Protein AF-A0A917CAW0-F1 (afdb_monomer)

pLDDT: mean 95.6, std 3.85, range [70.38, 98.62]

Structure (mmCIF, N/CA/C/O backbone):
data_AF-A0A917CAW0-F1
#
_entry.id   AF-A0A917CAW0-F1
#
loop_
_atom_site.group_PDB
_atom_site.id
_atom_site.type_symbol
_atom_site.label_atom_id
_atom_site.label_alt_id
_atom_site.label_comp_id
_atom_site.label_asym_id
_atom_site.label_entity_id
_atom_site.label_seq_id
_atom_site.pdbx_PDB_ins_code
_atom_site.Cartn_x
_atom_site.Cartn_y
_atom_site.Cartn_z
_atom_site.occupancy
_atom_site.B_iso_or_equiv
_atom_site.auth_seq_id
_atom_site.auth_comp_id
_atom_site.auth_asym_id
_atom_site.auth_atom_id
_atom_site.pdbx_PDB_model_num
ATOM 1 N N . MET A 1 1 ? -6.835 -5.734 -5.293 1.00 93.69 1 MET A N 1
ATOM 2 C CA . MET A 1 1 ? -5.584 -4.977 -5.048 1.00 93.69 1 MET A CA 1
ATOM 3 C C . MET A 1 1 ? -4.273 -5.795 -5.022 1.00 93.69 1 MET A C 1
ATOM 5 O O . MET A 1 1 ? -3.405 -5.529 -5.844 1.00 93.69 1 MET A O 1
ATOM 9 N N . LYS A 1 2 ? -4.067 -6.784 -4.131 1.00 95.75 2 LYS A N 1
ATOM 10 C CA . LYS A 1 2 ? -2.742 -7.433 -3.933 1.00 95.75 2 LYS A CA 1
ATOM 11 C C . LYS A 1 2 ? -2.074 -8.010 -5.189 1.00 95.75 2 LYS A C 1
ATOM 13 O O . LYS A 1 2 ? -0.898 -7.759 -5.421 1.00 95.75 2 LYS A O 1
ATOM 18 N N . ALA A 1 3 ? -2.818 -8.738 -6.022 1.00 95.75 3 ALA A N 1
ATOM 19 C CA . ALA A 1 3 ? -2.284 -9.284 -7.275 1.00 95.75 3 ALA A CA 1
ATOM 20 C C . ALA A 1 3 ? -1.833 -8.188 -8.260 1.00 95.75 3 ALA A C 1
ATOM 22 O O . ALA A 1 3 ? -0.848 -8.368 -8.966 1.00 95.75 3 ALA A O 1
ATOM 23 N N . HIS A 1 4 ? -2.527 -7.044 -8.278 1.00 95.62 4 HIS A N 1
ATOM 24 C CA . HIS A 1 4 ? -2.150 -5.892 -9.097 1.00 95.62 4 HIS A CA 1
ATOM 25 C C . HIS A 1 4 ? -0.816 -5.296 -8.622 1.00 95.62 4 HIS A C 1
ATOM 27 O O . HIS A 1 4 ? 0.073 -5.082 -9.436 1.00 95.62 4 HIS A O 1
ATOM 33 N N . ILE A 1 5 ? -0.638 -5.125 -7.308 1.00 96.56 5 ILE A N 1
ATOM 34 C CA . ILE A 1 5 ? 0.624 -4.636 -6.726 1.00 96.56 5 ILE A CA 1
ATOM 35 C C . ILE A 1 5 ? 1.766 -5.634 -6.954 1.00 96.56 5 ILE A C 1
ATOM 37 O O . ILE A 1 5 ? 2.866 -5.233 -7.319 1.00 96.56 5 ILE A O 1
ATOM 41 N N . ALA A 1 6 ? 1.507 -6.936 -6.809 1.00 96.38 6 ALA A N 1
ATOM 42 C CA . ALA A 1 6 ? 2.500 -7.963 -7.111 1.00 96.38 6 ALA A CA 1
ATOM 43 C C . ALA A 1 6 ? 2.958 -7.903 -8.580 1.00 96.38 6 ALA A C 1
ATOM 45 O O . ALA A 1 6 ? 4.144 -8.056 -8.846 1.00 96.38 6 ALA A O 1
ATOM 46 N N . GLN A 1 7 ? 2.050 -7.626 -9.523 1.00 95.75 7 GLN A N 1
ATOM 47 C CA . GLN A 1 7 ? 2.425 -7.433 -10.925 1.00 95.75 7 GLN A CA 1
ATOM 48 C C . GLN A 1 7 ? 3.330 -6.207 -11.110 1.00 95.75 7 GLN A C 1
ATOM 50 O O . GLN A 1 7 ? 4.361 -6.336 -11.759 1.00 95.75 7 GLN A O 1
ATOM 55 N N . ILE A 1 8 ? 3.003 -5.066 -10.488 1.00 94.50 8 ILE A N 1
ATOM 56 C CA . ILE A 1 8 ? 3.842 -3.850 -10.534 1.00 94.50 8 ILE A CA 1
ATOM 57 C C . ILE A 1 8 ? 5.260 -4.151 -10.028 1.00 94.50 8 ILE A C 1
ATOM 59 O O . ILE A 1 8 ? 6.243 -3.801 -10.673 1.00 94.50 8 ILE A O 1
ATOM 63 N N . ILE A 1 9 ? 5.371 -4.856 -8.899 1.00 95.12 9 ILE A N 1
ATOM 64 C CA . ILE A 1 9 ? 6.660 -5.272 -8.330 1.00 95.12 9 ILE A CA 1
ATOM 65 C C . ILE A 1 9 ? 7.452 -6.139 -9.321 1.00 95.12 9 ILE A C 1
ATOM 67 O O . ILE A 1 9 ? 8.649 -5.927 -9.501 1.00 95.12 9 ILE A O 1
ATOM 71 N N . MET A 1 10 ? 6.792 -7.109 -9.959 1.00 94.69 10 MET A N 1
ATOM 72 C CA . MET A 1 10 ? 7.422 -8.037 -10.904 1.00 94.69 10 MET A CA 1
ATOM 73 C C . MET A 1 10 ? 7.808 -7.388 -12.238 1.00 94.69 10 MET A C 1
ATOM 75 O O . MET A 1 10 ? 8.675 -7.917 -12.932 1.00 94.69 10 MET A O 1
ATOM 79 N N . ASP A 1 11 ? 7.1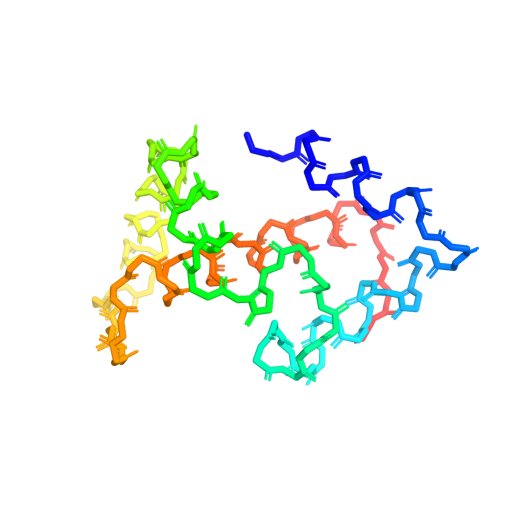86 -6.264 -12.594 1.00 94.44 11 ASP A N 1
ATOM 80 C CA . ASP A 1 11 ? 7.501 -5.500 -13.804 1.00 94.44 11 ASP A CA 1
ATOM 81 C C . ASP A 1 11 ? 8.763 -4.625 -13.640 1.00 94.44 11 ASP A C 1
ATOM 83 O O . ASP A 1 11 ? 9.271 -4.080 -14.623 1.00 94.44 11 ASP A O 1
ATOM 87 N N . HIS A 1 12 ? 9.309 -4.503 -12.423 1.00 91.94 12 HIS A N 1
ATOM 88 C CA . HIS A 1 12 ? 10.577 -3.820 -12.169 1.00 91.94 12 HIS A CA 1
ATOM 89 C C . HIS A 1 12 ? 11.793 -4.746 -12.301 1.00 91.94 12 HIS A C 1
ATOM 91 O O . HIS A 1 12 ? 11.776 -5.892 -11.864 1.00 91.94 12 HIS A O 1
ATOM 97 N N . ASP A 1 13 ? 12.896 -4.208 -12.841 1.00 89.38 13 ASP A N 1
ATOM 98 C CA . ASP A 1 13 ? 14.130 -4.961 -13.132 1.00 89.38 13 ASP A CA 1
ATOM 99 C C . ASP A 1 13 ? 14.721 -5.686 -11.910 1.00 89.38 13 ASP A C 1
ATOM 101 O O . ASP A 1 13 ? 15.313 -6.757 -12.048 1.00 89.38 13 ASP A O 1
ATOM 105 N N . VAL A 1 14 ? 14.595 -5.087 -10.719 1.00 93.94 14 VAL A N 1
ATOM 106 C CA . VAL A 1 14 ? 15.075 -5.651 -9.447 1.00 93.94 14 VAL A CA 1
ATOM 107 C C . VAL A 1 14 ? 13.973 -5.513 -8.386 1.00 93.94 14 VAL A C 1
ATOM 109 O O . VAL A 1 14 ? 13.963 -4.523 -7.640 1.00 93.94 14 VAL A O 1
ATOM 112 N N . PRO A 1 15 ? 13.030 -6.473 -8.319 1.00 94.38 15 PRO A N 1
ATOM 113 C CA . PRO A 1 15 ? 11.866 -6.415 -7.435 1.00 94.38 15 PRO A CA 1
ATOM 114 C C . PRO A 1 15 ? 12.214 -6.182 -5.961 1.00 94.38 15 PRO A C 1
ATOM 116 O O . PRO A 1 15 ? 11.570 -5.382 -5.288 1.00 94.38 15 PRO A O 1
ATOM 119 N N . GLU A 1 16 ? 13.278 -6.807 -5.459 1.00 94.12 16 GLU A N 1
ATOM 120 C CA . GLU A 1 16 ? 13.700 -6.701 -4.059 1.00 94.12 16 GLU A CA 1
ATOM 121 C C . GLU A 1 16 ? 14.176 -5.285 -3.717 1.00 94.12 16 GLU A C 1
ATOM 123 O O . GLU A 1 16 ? 13.869 -4.754 -2.651 1.00 94.12 16 GLU A O 1
ATOM 128 N N . THR A 1 17 ? 14.889 -4.635 -4.645 1.00 94.25 17 THR A N 1
ATOM 129 C CA . THR A 1 17 ? 15.328 -3.241 -4.468 1.00 94.25 17 THR A CA 1
ATOM 130 C C . THR A 1 17 ? 14.138 -2.289 -4.511 1.00 94.25 17 THR A C 1
ATOM 132 O O . THR A 1 17 ? 14.085 -1.334 -3.737 1.00 94.25 17 THR A O 1
ATOM 135 N N . TYR A 1 18 ? 13.164 -2.550 -5.384 1.00 95.44 18 TYR A N 1
ATOM 136 C CA . TYR A 1 18 ? 11.937 -1.762 -5.448 1.00 95.44 18 TYR A CA 1
ATOM 137 C C . TYR A 1 18 ? 11.131 -1.855 -4.145 1.00 95.44 18 TYR A C 1
ATOM 139 O O . TYR A 1 18 ? 10.793 -0.825 -3.560 1.00 95.44 18 TYR A O 1
ATOM 147 N N . ILE A 1 19 ? 10.916 -3.075 -3.641 1.00 96.31 19 ILE A N 1
ATOM 148 C CA . ILE A 1 19 ? 10.272 -3.325 -2.345 1.00 96.31 19 ILE A CA 1
ATOM 149 C C . ILE A 1 19 ? 11.029 -2.603 -1.223 1.00 96.31 19 ILE A C 1
ATOM 151 O O . ILE A 1 19 ? 10.420 -1.840 -0.475 1.00 96.31 19 ILE A O 1
ATOM 155 N N . SER A 1 20 ? 12.352 -2.784 -1.126 1.00 95.62 20 SER A N 1
ATOM 156 C CA . SER A 1 20 ? 13.165 -2.158 -0.074 1.00 95.62 20 SER A CA 1
ATOM 157 C C . SER A 1 20 ? 13.073 -0.628 -0.106 1.00 95.62 20 SER A C 1
ATOM 159 O O . SER A 1 20 ? 12.921 -0.004 0.945 1.00 95.62 20 SER A O 1
ATOM 161 N N . ASN A 1 21 ? 13.070 -0.008 -1.291 1.00 95.50 21 ASN A N 1
ATOM 162 C CA . ASN A 1 21 ? 12.899 1.440 -1.410 1.00 95.50 21 ASN A CA 1
ATOM 163 C C . ASN A 1 21 ? 11.525 1.906 -0.904 1.00 95.50 21 ASN A C 1
ATOM 165 O O . ASN A 1 21 ? 11.443 2.913 -0.201 1.00 95.50 21 ASN A O 1
ATOM 169 N N . ILE A 1 22 ? 10.450 1.177 -1.212 1.00 96.56 22 ILE A N 1
ATOM 170 C CA . ILE A 1 22 ? 9.112 1.514 -0.708 1.00 96.56 22 ILE A CA 1
ATOM 171 C C . ILE A 1 22 ? 9.058 1.375 0.815 1.00 96.56 22 ILE A C 1
ATOM 173 O O . ILE A 1 22 ? 8.567 2.279 1.483 1.00 96.56 22 ILE A O 1
ATOM 177 N N . LEU A 1 23 ? 9.595 0.294 1.383 1.00 95.81 23 LEU A N 1
ATOM 178 C CA . LEU A 1 23 ? 9.515 0.042 2.826 1.00 95.81 23 LEU A CA 1
ATOM 179 C C . LEU A 1 23 ? 10.405 0.981 3.654 1.00 95.81 23 LEU A C 1
ATOM 181 O O . LEU A 1 23 ? 10.070 1.290 4.796 1.00 95.81 23 LEU A O 1
ATOM 185 N N . ASN A 1 24 ? 11.498 1.489 3.076 1.00 95.62 24 ASN A N 1
ATOM 186 C CA . ASN A 1 24 ? 12.400 2.423 3.752 1.00 95.62 24 ASN A CA 1
ATOM 187 C C . ASN A 1 24 ? 12.035 3.903 3.546 1.00 95.62 24 ASN A C 1
ATOM 189 O O . ASN A 1 24 ? 12.325 4.729 4.415 1.00 95.62 24 ASN A O 1
ATOM 193 N N . TYR A 1 25 ? 11.421 4.263 2.413 1.00 95.56 25 TYR A N 1
ATOM 194 C CA . TYR A 1 25 ? 11.191 5.668 2.042 1.00 95.56 25 TYR A CA 1
ATOM 195 C C . TYR A 1 25 ? 9.721 6.036 1.798 1.00 95.56 25 TYR A C 1
ATOM 197 O O . TYR A 1 25 ? 9.399 7.226 1.746 1.00 95.56 25 TYR A O 1
ATOM 205 N N . GLY A 1 26 ? 8.835 5.049 1.660 1.00 94.94 26 GLY A N 1
ATOM 206 C CA . GLY A 1 26 ? 7.413 5.222 1.362 1.00 94.94 26 GLY A CA 1
ATOM 207 C C . GLY A 1 26 ? 7.130 5.711 -0.061 1.00 94.94 26 GLY A C 1
ATOM 208 O O . GLY A 1 26 ? 8.015 6.179 -0.784 1.00 94.94 26 GLY A O 1
ATOM 209 N N . CYS A 1 27 ? 5.862 5.674 -0.466 1.00 95.56 27 CYS A N 1
ATOM 210 C CA . CYS A 1 27 ? 5.376 6.205 -1.742 1.00 95.56 27 CYS A CA 1
ATOM 211 C C . CYS A 1 27 ? 5.634 7.713 -1.876 1.00 95.56 27 CYS A C 1
ATOM 213 O O . CYS A 1 27 ? 5.882 8.205 -2.976 1.00 95.56 27 CYS A O 1
ATOM 215 N N . VAL A 1 28 ? 5.668 8.438 -0.752 1.00 94.44 28 VAL A N 1
ATOM 216 C CA . VAL A 1 28 ? 5.963 9.882 -0.697 1.00 94.44 28 VAL A CA 1
ATOM 217 C C . VAL A 1 28 ? 7.316 10.254 -1.319 1.00 94.44 28 VAL A C 1
ATOM 219 O O . VAL A 1 28 ? 7.506 11.390 -1.750 1.00 94.44 28 VAL A O 1
ATOM 222 N N . SER A 1 29 ? 8.254 9.306 -1.395 1.00 93.69 29 SER A N 1
ATOM 223 C CA . SER A 1 29 ? 9.567 9.500 -2.020 1.00 93.69 29 SER A CA 1
ATOM 224 C C . SER A 1 29 ? 9.524 9.603 -3.551 1.00 93.69 29 SER A C 1
ATOM 226 O O . SER A 1 29 ? 10.5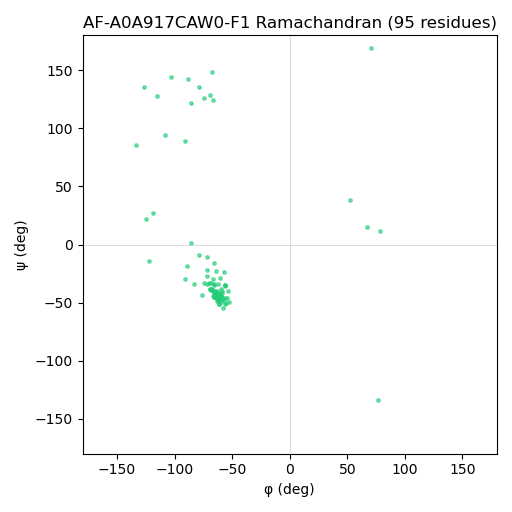33 9.952 -4.162 1.00 93.69 29 SER A O 1
ATOM 228 N N . GLY A 1 30 ? 8.382 9.300 -4.179 1.00 92.06 30 GLY A N 1
ATOM 229 C CA . GLY A 1 30 ? 8.261 9.194 -5.635 1.00 92.06 30 GLY A CA 1
ATOM 230 C C . GLY A 1 30 ? 8.799 7.875 -6.199 1.00 92.06 30 GLY A C 1
ATOM 231 O O . GLY A 1 30 ? 8.946 7.750 -7.410 1.00 92.06 30 GLY A O 1
ATOM 232 N N . THR A 1 31 ? 9.085 6.889 -5.338 1.00 91.19 31 THR A N 1
ATOM 233 C CA . THR A 1 31 ? 9.541 5.545 -5.745 1.00 91.19 31 THR A CA 1
ATOM 234 C C . THR A 1 31 ? 8.485 4.784 -6.550 1.00 91.19 31 THR A C 1
ATOM 236 O O . THR A 1 31 ? 8.852 3.897 -7.310 1.00 91.19 31 THR A O 1
ATOM 239 N N . VAL A 1 32 ? 7.200 5.136 -6.418 1.00 93.69 32 VAL A N 1
ATOM 240 C CA . VAL A 1 32 ? 6.074 4.510 -7.132 1.00 93.69 32 VAL A CA 1
ATOM 241 C C . VAL A 1 32 ? 5.535 5.487 -8.188 1.00 93.69 32 VAL A C 1
ATOM 243 O O . VAL A 1 32 ? 4.719 6.358 -7.852 1.00 93.69 32 VAL A O 1
ATOM 246 N N . PRO A 1 33 ? 5.986 5.406 -9.457 1.00 90.62 33 PRO A N 1
ATOM 247 C CA . PRO A 1 33 ? 5.551 6.317 -10.516 1.00 90.62 33 PRO A CA 1
ATOM 248 C C . PRO A 1 33 ? 4.030 6.331 -10.705 1.00 90.62 33 PRO A C 1
ATOM 250 O O . PRO A 1 33 ? 3.449 7.394 -10.918 1.00 90.62 33 PRO A O 1
ATOM 253 N N . GLU A 1 34 ? 3.382 5.176 -10.538 1.00 90.69 34 GLU A N 1
ATOM 254 C CA . GLU A 1 34 ? 1.936 4.962 -10.664 1.00 90.69 34 GLU A CA 1
ATOM 255 C C . GLU A 1 34 ? 1.125 5.701 -9.597 1.00 90.69 34 GLU A C 1
ATOM 257 O O . GLU A 1 34 ? -0.082 5.841 -9.741 1.00 90.69 34 GLU A O 1
ATOM 262 N N . LEU A 1 35 ? 1.763 6.166 -8.520 1.00 94.62 35 LEU A N 1
ATOM 263 C CA . LEU A 1 35 ? 1.116 6.866 -7.410 1.00 94.62 35 LEU A CA 1
ATOM 264 C C . LEU A 1 35 ? 1.758 8.234 -7.138 1.00 94.62 35 LEU A C 1
ATOM 266 O O . LEU A 1 35 ? 1.636 8.770 -6.037 1.00 94.62 35 LEU A O 1
ATOM 270 N N . THR A 1 36 ? 2.447 8.817 -8.124 1.00 93.50 36 THR A N 1
ATOM 271 C CA . THR A 1 36 ? 3.128 10.114 -7.959 1.00 93.50 36 THR A CA 1
ATOM 272 C C . THR A 1 36 ? 2.189 11.310 -8.152 1.00 93.50 36 THR A C 1
ATOM 274 O O . THR A 1 36 ? 2.352 12.336 -7.488 1.00 93.50 36 THR A O 1
ATOM 277 N N . TYR A 1 37 ? 1.192 11.209 -9.038 1.00 95.31 37 TYR A N 1
ATOM 278 C CA . TYR A 1 37 ? 0.247 12.296 -9.312 1.00 95.31 37 TYR A CA 1
ATOM 279 C C . TYR A 1 37 ? -1.105 12.067 -8.635 1.00 95.31 37 TYR A C 1
ATOM 281 O O . TYR A 1 37 ? -1.619 10.952 -8.613 1.00 95.31 37 TYR A O 1
ATOM 289 N N . TYR A 1 38 ? -1.743 13.148 -8.166 1.00 96.38 38 TYR A N 1
ATOM 290 C CA . TYR A 1 38 ? -3.055 13.063 -7.510 1.00 96.38 38 TYR A CA 1
ATOM 291 C C . TYR A 1 38 ? -4.130 12.399 -8.372 1.00 96.38 38 TYR A C 1
ATOM 293 O O . TYR A 1 38 ? -4.980 11.695 -7.843 1.00 96.38 38 TYR A O 1
ATOM 301 N N . HIS A 1 39 ? -4.112 12.594 -9.696 1.00 97.19 39 HIS A N 1
ATOM 302 C CA . HIS A 1 39 ? -5.102 11.931 -10.546 1.00 97.19 39 HIS A CA 1
ATOM 303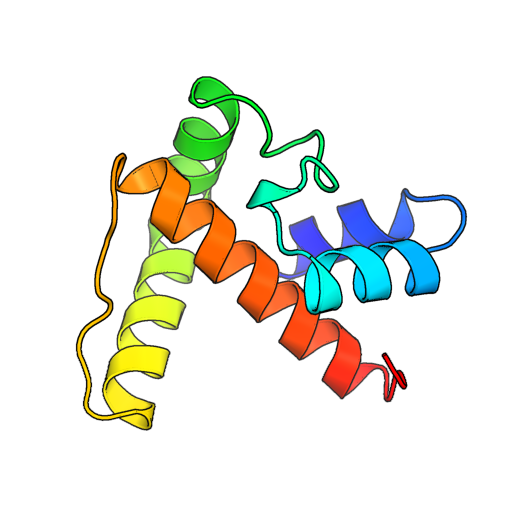 C C . HIS A 1 39 ? -4.935 10.408 -10.539 1.00 97.19 39 HIS A C 1
ATOM 305 O O . HIS A 1 39 ? -5.933 9.694 -10.618 1.00 97.19 39 HIS A O 1
ATOM 311 N N . ASP A 1 40 ? -3.699 9.915 -10.432 1.00 97.31 40 ASP A N 1
ATOM 312 C CA . ASP A 1 40 ? -3.417 8.486 -10.383 1.00 97.31 40 ASP A CA 1
ATOM 313 C C . ASP A 1 40 ? -3.745 7.913 -9.010 1.00 97.31 40 ASP A C 1
ATOM 315 O O . ASP A 1 40 ? -4.416 6.888 -8.929 1.00 97.31 40 ASP A O 1
ATOM 319 N N . THR A 1 41 ? -3.383 8.608 -7.926 1.00 97.62 41 THR A N 1
ATOM 320 C CA . THR A 1 41 ? -3.730 8.148 -6.574 1.00 97.62 41 THR A CA 1
ATOM 321 C C . THR A 1 41 ? -5.233 8.164 -6.327 1.00 97.62 41 THR A C 1
ATOM 323 O O . THR A 1 41 ? -5.759 7.256 -5.689 1.00 97.62 41 THR A O 1
ATOM 326 N N . HIS A 1 42 ? -5.959 9.134 -6.888 1.00 98.38 42 HIS A N 1
ATOM 327 C CA . HIS A 1 42 ? -7.423 9.169 -6.832 1.00 98.38 42 HIS A 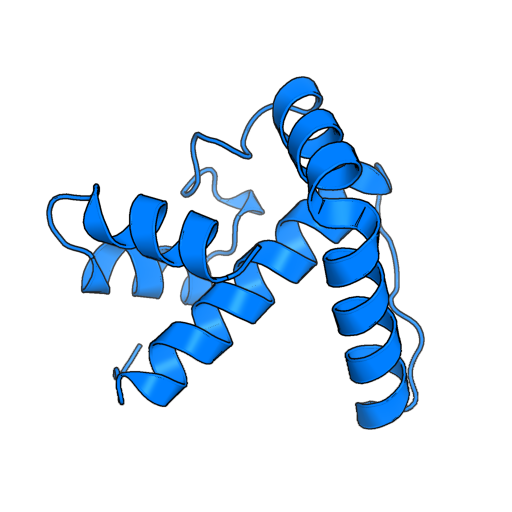CA 1
ATOM 328 C C . HIS A 1 42 ? -8.044 8.022 -7.616 1.00 98.38 42 HIS A C 1
ATOM 330 O O . HIS A 1 42 ? -8.961 7.378 -7.115 1.00 98.38 42 HIS A O 1
ATOM 336 N N . LYS A 1 43 ? -7.532 7.752 -8.819 1.00 98.19 43 LYS A N 1
ATOM 337 C CA . LYS A 1 43 ? -7.991 6.632 -9.639 1.00 98.19 43 LYS A CA 1
ATOM 338 C C . LYS A 1 43 ? -7.733 5.296 -8.942 1.00 98.19 43 LYS A C 1
ATOM 340 O O . LYS A 1 43 ? -8.643 4.484 -8.861 1.00 98.19 43 LYS A O 1
ATOM 345 N N . PHE A 1 44 ? -6.533 5.095 -8.399 1.00 98.06 44 PHE A N 1
ATOM 346 C CA . PHE A 1 44 ? -6.186 3.891 -7.647 1.00 98.06 44 PHE A CA 1
ATOM 347 C C . PHE A 1 44 ? -7.092 3.714 -6.424 1.00 98.06 44 P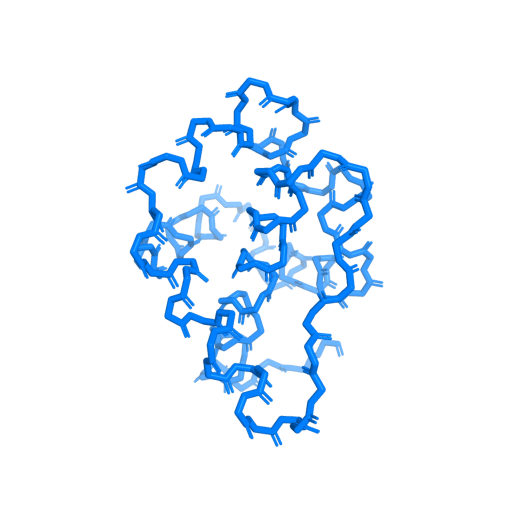HE A C 1
ATOM 349 O O . PHE A 1 44 ? -7.602 2.622 -6.192 1.00 98.06 44 PHE A O 1
ATOM 356 N N . PHE A 1 45 ? -7.334 4.795 -5.677 1.00 98.44 45 PHE A N 1
ATOM 357 C CA . PHE A 1 45 ? -8.246 4.775 -4.538 1.00 98.44 45 PHE A CA 1
ATOM 358 C C . PHE A 1 45 ? -9.663 4.366 -4.942 1.00 98.44 45 PHE A C 1
ATOM 360 O O . PHE A 1 45 ? -10.256 3.511 -4.298 1.00 98.44 45 PHE A O 1
ATOM 367 N N . ASP A 1 46 ? -10.201 4.950 -6.013 1.00 98.31 46 ASP A N 1
ATOM 368 C CA . ASP A 1 46 ? -11.558 4.646 -6.472 1.00 98.31 46 ASP A CA 1
ATOM 369 C C . ASP A 1 46 ? -11.679 3.213 -7.024 1.00 98.31 46 ASP A C 1
ATOM 371 O O . ASP A 1 46 ? -12.727 2.588 -6.882 1.00 98.31 46 ASP A O 1
ATOM 375 N N . GLU A 1 47 ? -10.620 2.683 -7.642 1.00 98.31 47 GLU A N 1
ATOM 376 C CA . GLU A 1 47 ? -10.589 1.324 -8.198 1.00 98.31 47 GLU A CA 1
ATOM 377 C C . GLU A 1 47 ? -10.477 0.222 -7.136 1.00 98.31 47 GLU A C 1
ATOM 379 O O . GLU A 1 47 ? -11.022 -0.859 -7.348 1.00 98.31 47 GLU A O 1
ATOM 384 N N . HIS A 1 48 ? -9.782 0.478 -6.021 1.00 98.19 48 HIS A N 1
ATOM 385 C CA . HIS A 1 48 ? -9.534 -0.501 -4.945 1.00 98.19 48 HIS A CA 1
ATOM 386 C C . HIS A 1 48 ? -10.138 -0.052 -3.603 1.00 98.19 48 HIS A C 1
ATOM 388 O O . HIS A 1 48 ? -9.620 -0.396 -2.544 1.00 98.19 48 HIS A O 1
ATOM 394 N N . TYR A 1 49 ? -11.200 0.762 -3.639 1.00 98.38 49 TYR A N 1
ATOM 395 C CA . TYR A 1 49 ? -11.777 1.417 -2.457 1.00 98.38 49 TYR A CA 1
ATOM 396 C C . TYR A 1 49 ? -12.099 0.437 -1.326 1.00 98.38 49 TYR A C 1
ATOM 398 O O . TYR A 1 49 ? -11.692 0.665 -0.188 1.00 98.38 49 TYR A O 1
ATOM 406 N N . ASP A 1 50 ? -12.796 -0.655 -1.647 1.00 98.50 50 ASP A N 1
ATOM 407 C CA . ASP A 1 50 ? -13.243 -1.629 -0.651 1.00 98.50 50 ASP A CA 1
ATOM 408 C C . ASP A 1 50 ? -12.045 -2.285 0.055 1.00 98.50 50 ASP A C 1
ATOM 410 O O . ASP A 1 50 ? -12.026 -2.377 1.281 1.00 98.50 50 ASP A O 1
ATOM 414 N N . GLU A 1 51 ? -11.001 -2.670 -0.689 1.00 98.62 51 GLU A N 1
ATOM 415 C CA . GLU A 1 51 ? -9.799 -3.270 -0.096 1.00 98.62 51 GLU A CA 1
ATOM 416 C C . GLU A 1 51 ? -8.964 -2.263 0.707 1.00 98.62 51 GLU A C 1
ATOM 418 O O . GLU A 1 51 ? -8.331 -2.627 1.699 1.00 98.62 51 GLU A O 1
ATOM 423 N N . ILE A 1 52 ? -8.937 -0.996 0.285 1.00 98.62 52 ILE A N 1
ATOM 424 C CA . ILE A 1 52 ? -8.252 0.079 1.015 1.00 98.62 52 ILE A CA 1
ATOM 425 C C . ILE A 1 52 ? -8.935 0.326 2.362 1.00 98.62 52 ILE A C 1
ATOM 427 O O . ILE A 1 52 ? -8.253 0.455 3.380 1.00 98.62 52 ILE A O 1
ATOM 431 N N . GLU A 1 53 ? -10.266 0.383 2.379 1.00 98.31 53 GLU A N 1
ATOM 432 C CA . GLU A 1 53 ? -11.027 0.570 3.613 1.00 98.31 53 GLU A CA 1
ATOM 433 C C . GLU A 1 53 ? -10.929 -0.646 4.535 1.00 98.31 53 GLU A C 1
ATOM 435 O O . GLU A 1 53 ? -10.742 -0.454 5.732 1.00 98.31 53 GLU A O 1
ATOM 440 N N . GLU A 1 54 ? -10.942 -1.872 4.003 1.00 98.44 54 GLU A N 1
ATOM 441 C CA . GLU A 1 54 ? -10.707 -3.088 4.797 1.00 98.44 54 GLU A CA 1
ATOM 442 C C . GLU A 1 54 ? -9.342 -3.034 5.504 1.00 98.44 54 GLU A C 1
ATOM 444 O O . GLU A 1 54 ? -9.260 -3.216 6.717 1.00 98.44 54 GLU A O 1
ATOM 449 N N . ILE A 1 55 ? -8.273 -2.670 4.784 1.00 98.38 55 ILE A N 1
ATOM 450 C CA . ILE A 1 55 ? -6.933 -2.512 5.377 1.00 98.38 55 ILE A CA 1
ATOM 451 C C . ILE A 1 55 ? -6.908 -1.396 6.426 1.00 98.38 55 ILE A C 1
ATOM 453 O O . ILE A 1 55 ? -6.254 -1.536 7.463 1.00 98.38 55 ILE A O 1
ATOM 457 N N . ARG A 1 56 ? -7.602 -0.278 6.178 1.00 98.19 56 ARG A N 1
ATOM 458 C CA . ARG A 1 56 ? -7.713 0.822 7.143 1.00 98.19 56 ARG A CA 1
ATOM 459 C C . ARG A 1 56 ? -8.395 0.346 8.424 1.00 98.19 56 ARG A C 1
ATOM 461 O O . ARG A 1 56 ? -7.856 0.569 9.505 1.00 98.19 56 ARG A O 1
ATOM 468 N N . GLU A 1 57 ? -9.549 -0.303 8.312 1.00 98.19 57 GLU A N 1
ATOM 469 C CA . GLU A 1 57 ? -10.324 -0.801 9.452 1.00 98.19 57 GLU A CA 1
ATOM 470 C C . GLU A 1 57 ? -9.553 -1.856 10.248 1.00 98.19 57 GLU A C 1
ATOM 472 O O . GLU A 1 57 ? -9.483 -1.762 11.4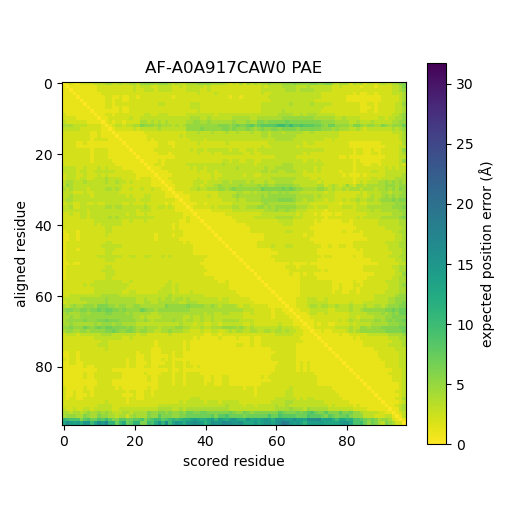76 1.00 98.19 57 GLU A O 1
ATOM 477 N N . ASP A 1 58 ? -8.903 -2.800 9.566 1.00 98.00 58 ASP A N 1
ATOM 478 C CA . ASP A 1 58 ? -8.068 -3.817 10.201 1.00 98.00 58 ASP A CA 1
ATOM 479 C C . ASP A 1 58 ? -6.891 -3.193 10.954 1.00 98.00 58 ASP A C 1
ATOM 481 O O . ASP A 1 58 ? -6.607 -3.569 12.096 1.00 98.00 58 ASP A O 1
ATOM 485 N N . TRP A 1 59 ? -6.217 -2.209 10.356 1.00 97.62 59 TRP A N 1
ATOM 486 C CA . TRP A 1 59 ? -5.111 -1.509 11.006 1.00 97.62 59 TRP A CA 1
ATOM 487 C C . TRP A 1 59 ? -5.576 -0.726 12.241 1.00 97.62 59 TRP A C 1
ATOM 489 O O . TRP A 1 59 ? -4.933 -0.782 13.295 1.00 97.62 59 TRP A O 1
ATOM 499 N N . GLU A 1 60 ? -6.706 -0.022 12.153 1.00 97.81 60 GLU A N 1
ATOM 500 C CA . GLU A 1 60 ? -7.281 0.711 13.286 1.00 97.81 60 GLU A CA 1
ATOM 501 C C . GLU A 1 60 ? -7.719 -0.237 14.407 1.00 97.81 60 GLU A C 1
ATOM 503 O O . GLU A 1 60 ? -7.475 0.036 15.586 1.00 97.81 60 GLU A O 1
ATOM 508 N N . PHE A 1 61 ? -8.306 -1.384 14.056 1.00 97.75 61 PHE A N 1
ATOM 509 C CA . PHE A 1 61 ? -8.685 -2.422 15.009 1.00 97.75 61 PHE A CA 1
ATOM 510 C C . PHE A 1 61 ? -7.464 -3.021 15.718 1.00 97.75 61 PHE A C 1
ATOM 512 O O . PHE A 1 61 ? -7.463 -3.154 16.943 1.00 97.75 61 PHE A O 1
ATOM 519 N N . GLN A 1 62 ? -6.406 -3.348 14.972 1.00 96.88 62 GLN A N 1
ATOM 520 C CA . GLN A 1 62 ? -5.188 -3.955 15.516 1.00 96.88 62 GLN A CA 1
ATOM 521 C C . GLN A 1 62 ? -4.387 -2.993 16.400 1.00 96.88 62 GLN A C 1
ATOM 523 O O . GLN A 1 62 ? -3.821 -3.406 17.413 1.00 96.88 62 GLN A O 1
ATOM 528 N N . THR A 1 63 ? -4.325 -1.713 16.030 1.00 96.12 63 THR A N 1
ATOM 529 C CA . THR A 1 63 ? -3.556 -0.702 16.774 1.00 96.12 63 THR A CA 1
ATOM 530 C C . THR A 1 63 ? -4.363 -0.023 17.879 1.00 96.12 63 THR A C 1
ATOM 532 O O . THR A 1 63 ? -3.779 0.580 18.782 1.00 96.12 63 THR A O 1
ATOM 535 N N . GLY A 1 64 ? -5.696 -0.101 17.820 1.00 97.06 64 GLY A N 1
ATOM 536 C CA . GLY A 1 64 ? -6.603 0.631 18.702 1.00 97.06 64 GLY A CA 1
ATOM 537 C C . GLY A 1 64 ? -6.578 2.148 18.481 1.00 97.06 64 GLY A C 1
ATOM 538 O O . GLY A 1 64 ? -7.040 2.895 19.347 1.00 97.06 64 GLY A O 1
ATOM 539 N N . MET A 1 65 ? -6.012 2.618 17.366 1.00 95.81 65 MET A N 1
ATOM 540 C CA . MET A 1 65 ? -5.864 4.035 17.042 1.00 95.81 65 MET A CA 1
ATOM 541 C C . MET A 1 65 ? -6.452 4.328 15.660 1.00 95.81 65 MET A C 1
ATOM 543 O O . MET A 1 65 ? -6.163 3.587 14.727 1.00 95.81 65 MET A O 1
ATOM 547 N N . PRO A 1 66 ? -7.224 5.417 15.493 1.00 95.38 66 PRO A N 1
ATOM 548 C CA . PRO A 1 66 ? -7.698 5.822 14.176 1.00 95.38 66 PRO A CA 1
ATOM 549 C C . PRO A 1 66 ? -6.531 6.289 13.302 1.00 95.38 66 PRO A C 1
ATOM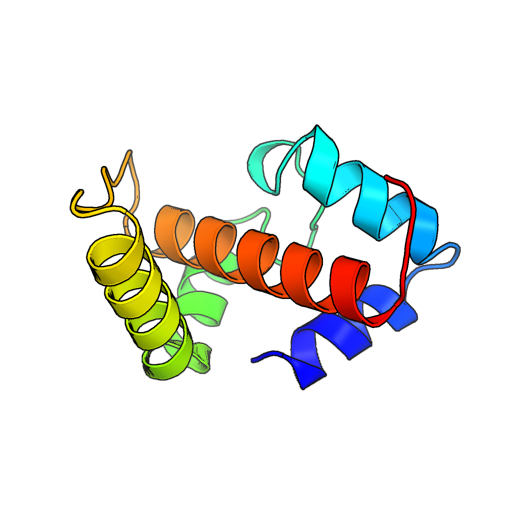 551 O O . PRO A 1 66 ? -5.572 6.894 13.803 1.00 95.38 66 PRO A O 1
ATOM 554 N N . ILE A 1 67 ? -6.628 6.077 11.990 1.00 94.94 67 ILE A N 1
ATOM 555 C CA . ILE A 1 67 ? -5.620 6.574 11.061 1.00 94.94 67 ILE A CA 1
ATOM 556 C C . ILE A 1 67 ? -5.698 8.108 10.989 1.00 94.94 67 ILE A C 1
ATOM 558 O O . ILE A 1 67 ? -6.759 8.708 10.803 1.00 94.94 67 ILE A O 1
ATOM 562 N N . ASN A 1 68 ? -4.560 8.781 11.164 1.00 95.56 68 ASN A N 1
ATOM 563 C CA . ASN A 1 68 ? -4.505 10.241 11.116 1.00 95.56 68 ASN A CA 1
ATOM 564 C C . ASN A 1 68 ? -4.204 10.723 9.695 1.00 95.56 68 ASN A C 1
ATOM 566 O O . ASN A 1 68 ? -3.043 10.915 9.323 1.00 95.56 68 ASN A O 1
ATOM 570 N N . ILE A 1 69 ? -5.264 10.925 8.921 1.00 96.00 69 ILE A N 1
ATOM 571 C CA . ILE A 1 69 ? -5.200 11.334 7.517 1.00 96.00 69 ILE A CA 1
ATOM 572 C C . ILE A 1 69 ? -4.640 12.755 7.414 1.00 96.00 69 ILE A C 1
ATOM 574 O O . ILE A 1 69 ? -5.178 13.701 7.994 1.00 96.00 69 ILE A O 1
ATOM 578 N N . LYS A 1 70 ? -3.560 12.917 6.644 1.00 93.56 70 LYS A N 1
ATOM 579 C CA . LYS A 1 70 ? -2.925 14.218 6.398 1.00 93.56 70 LYS A CA 1
ATOM 580 C C . LYS A 1 70 ? -3.040 14.596 4.929 1.00 93.56 70 LYS A C 1
ATOM 582 O O . LYS A 1 70 ? -2.589 13.856 4.064 1.00 93.56 70 LYS A O 1
ATOM 587 N N . GLY A 1 71 ? -3.548 15.799 4.664 1.00 94.69 71 GLY A N 1
ATOM 588 C CA . GLY A 1 71 ? -3.667 16.321 3.304 1.00 94.69 71 GLY A CA 1
ATOM 589 C C . GLY A 1 71 ? -4.843 15.704 2.551 1.00 94.69 71 GLY A C 1
ATOM 590 O O . GLY A 1 71 ? -5.953 15.655 3.077 1.00 94.69 71 GLY A O 1
ATOM 591 N N . ASP A 1 72 ? -4.604 15.295 1.307 1.00 97.44 72 ASP A N 1
ATOM 592 C CA . ASP A 1 72 ? -5.630 14.698 0.457 1.00 97.44 72 ASP A CA 1
ATOM 593 C C . ASP A 1 72 ? -5.951 13.260 0.892 1.00 97.44 72 ASP A C 1
ATOM 595 O O . ASP A 1 72 ? -5.061 12.417 0.996 1.00 97.44 72 ASP A O 1
ATOM 599 N N . LEU A 1 73 ? -7.237 12.997 1.138 1.00 98.00 73 LEU A N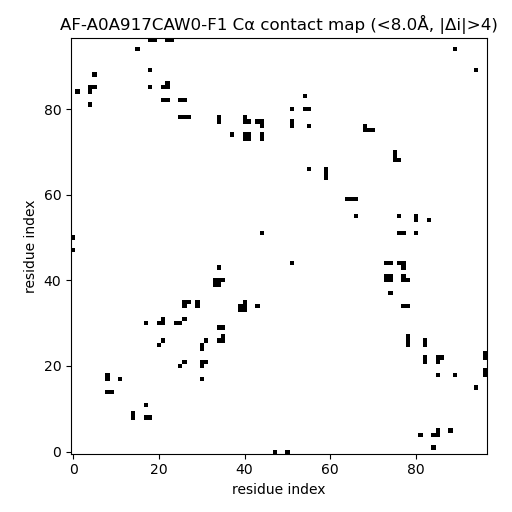 1
ATOM 600 C CA . LEU A 1 73 ? -7.741 11.727 1.662 1.00 98.00 73 LEU A CA 1
ATOM 601 C C . LEU A 1 73 ? -7.369 10.540 0.770 1.00 98.00 73 LEU A C 1
ATOM 603 O O . LEU A 1 73 ? -6.788 9.568 1.249 1.00 98.00 73 LEU A O 1
ATOM 607 N N . LYS A 1 74 ? -7.716 10.627 -0.518 1.00 98.25 74 LYS A N 1
ATOM 608 C CA . LYS A 1 74 ? -7.549 9.521 -1.464 1.00 98.25 74 LYS A CA 1
ATOM 609 C C . LYS A 1 74 ? -6.077 9.220 -1.677 1.00 98.25 74 LYS A C 1
ATOM 611 O O . LYS A 1 74 ? -5.678 8.065 -1.656 1.00 98.25 74 LYS A O 1
ATOM 616 N N . ASN A 1 75 ? -5.262 10.264 -1.801 1.00 98.19 75 ASN A N 1
ATOM 617 C CA . ASN A 1 75 ? -3.821 10.131 -1.902 1.00 98.19 75 ASN A CA 1
ATOM 618 C C . ASN A 1 75 ? -3.219 9.442 -0.678 1.00 98.19 75 ASN A C 1
ATOM 620 O O . ASN A 1 75 ? -2.434 8.510 -0.815 1.00 98.19 75 ASN A O 1
ATOM 624 N N . TYR A 1 76 ? -3.589 9.907 0.517 1.00 98.31 76 TYR A N 1
ATOM 625 C CA . TYR A 1 76 ? -3.055 9.374 1.763 1.00 98.31 76 TYR A CA 1
ATOM 626 C C . TYR A 1 76 ? -3.397 7.891 1.931 1.00 98.31 76 TYR A C 1
ATOM 628 O O . TYR A 1 76 ? -2.514 7.086 2.218 1.00 98.31 76 TYR A O 1
ATOM 636 N N . LEU A 1 77 ? -4.664 7.528 1.718 1.00 98.31 77 LEU A N 1
ATOM 637 C CA . LEU A 1 77 ? -5.120 6.149 1.874 1.00 98.31 77 LEU A CA 1
ATOM 638 C C . LEU A 1 77 ? -4.617 5.232 0.752 1.00 98.31 77 LEU A C 1
ATOM 640 O O . LEU A 1 77 ? -4.286 4.084 1.034 1.00 98.31 77 LEU A O 1
ATOM 644 N N . ALA A 1 78 ? -4.472 5.731 -0.480 1.00 98.25 78 ALA A N 1
ATOM 645 C CA . ALA A 1 78 ? -3.851 4.975 -1.568 1.00 98.25 78 ALA A CA 1
ATOM 646 C C . ALA A 1 78 ? -2.392 4.619 -1.249 1.00 98.25 78 ALA A C 1
ATOM 648 O O . ALA A 1 78 ? -2.010 3.459 -1.379 1.00 98.25 78 ALA A O 1
ATOM 649 N N . TRP A 1 79 ? -1.586 5.585 -0.791 1.00 98.19 79 TRP A N 1
ATOM 650 C CA . TRP A 1 79 ? -0.201 5.321 -0.382 1.00 98.19 79 TRP A CA 1
ATOM 651 C C . TRP A 1 79 ? -0.129 4.367 0.806 1.00 98.19 79 TRP A C 1
ATOM 653 O O . TRP A 1 79 ? 0.590 3.376 0.741 1.00 98.19 79 TRP A O 1
ATOM 663 N N . PHE A 1 80 ? -0.917 4.621 1.853 1.00 98.06 80 PHE A N 1
ATOM 664 C CA . PHE A 1 80 ? -0.959 3.766 3.037 1.00 98.06 80 PHE A CA 1
ATOM 665 C C . PHE A 1 80 ? -1.279 2.306 2.686 1.00 98.06 80 PHE A C 1
ATOM 667 O O . PHE A 1 80 ? -0.554 1.398 3.090 1.00 98.06 80 PHE A O 1
ATOM 674 N N . ALA A 1 81 ? -2.336 2.073 1.907 1.00 98.31 81 ALA A N 1
ATOM 675 C CA . ALA A 1 81 ? -2.741 0.726 1.531 1.00 98.31 81 ALA A CA 1
ATOM 676 C C . ALA A 1 81 ? -1.723 0.056 0.599 1.00 98.31 81 ALA A C 1
ATOM 678 O O . ALA A 1 81 ? -1.440 -1.131 0.758 1.00 98.31 81 ALA A O 1
ATOM 679 N N . PHE A 1 82 ? -1.130 0.806 -0.337 1.00 98.31 82 PHE A N 1
ATOM 680 C CA . PHE A 1 82 ? -0.086 0.281 -1.216 1.00 98.31 82 PHE A CA 1
ATOM 681 C C . PHE A 1 82 ? 1.138 -0.176 -0.414 1.00 98.31 82 PHE A C 1
ATOM 683 O O . PHE A 1 82 ? 1.564 -1.322 -0.545 1.00 98.31 82 PHE A O 1
ATOM 690 N N . GLU A 1 83 ? 1.658 0.680 0.469 1.00 97.94 83 GLU A N 1
ATOM 691 C CA . GLU A 1 83 ? 2.784 0.363 1.356 1.00 97.94 83 GLU A CA 1
ATOM 692 C C . GLU A 1 83 ? 2.476 -0.845 2.252 1.00 97.94 83 GLU A C 1
ATOM 694 O O . GLU A 1 83 ? 3.314 -1.737 2.402 1.00 97.94 83 GLU A O 1
ATOM 699 N N . HIS A 1 84 ? 1.255 -0.928 2.795 1.00 97.88 84 HIS A N 1
ATOM 700 C CA . HIS A 1 84 ? 0.829 -2.057 3.621 1.00 97.88 84 HIS A CA 1
ATOM 701 C C . HIS A 1 84 ? 0.833 -3.381 2.846 1.00 97.88 84 HIS A C 1
ATOM 703 O O . HIS A 1 84 ? 1.313 -4.399 3.346 1.00 97.88 84 HIS A O 1
ATOM 709 N N . VAL A 1 85 ? 0.343 -3.383 1.606 1.00 98.12 85 VAL A N 1
ATOM 710 C CA . VAL A 1 85 ? 0.355 -4.586 0.766 1.00 98.12 85 VAL A CA 1
ATOM 711 C C . VAL A 1 85 ? 1.777 -4.977 0.364 1.00 98.12 85 VAL A C 1
ATOM 713 O O . VAL A 1 85 ? 2.099 -6.165 0.363 1.00 98.12 85 VAL A O 1
ATOM 716 N N . VAL A 1 86 ? 2.647 -4.010 0.061 1.00 97.69 86 VAL A N 1
ATOM 717 C CA . VAL A 1 86 ? 4.069 -4.278 -0.216 1.00 97.69 86 VAL A CA 1
ATOM 718 C C . VAL A 1 86 ? 4.737 -4.929 0.998 1.00 97.69 86 VAL A C 1
ATOM 720 O O . VAL A 1 86 ? 5.445 -5.920 0.839 1.00 97.69 86 VAL A O 1
ATOM 723 N N . TYR A 1 87 ? 4.448 -4.447 2.210 1.00 96.94 87 TYR A N 1
ATOM 724 C CA . TYR A 1 87 ? 4.923 -5.052 3.458 1.00 96.94 87 TYR A CA 1
ATOM 725 C C . TYR A 1 87 ? 4.437 -6.500 3.625 1.00 96.94 87 TYR A C 1
ATOM 727 O O . TYR A 1 87 ? 5.225 -7.388 3.953 1.00 96.94 87 TYR A O 1
ATOM 735 N N . GLN A 1 88 ? 3.157 -6.773 3.346 1.00 96.75 88 GLN A N 1
ATOM 736 C CA . GLN A 1 88 ? 2.613 -8.135 3.388 1.00 96.75 88 GLN A CA 1
ATOM 737 C C . GLN A 1 88 ? 3.309 -9.064 2.386 1.00 96.75 88 GLN A C 1
ATOM 739 O O . GLN A 1 88 ? 3.684 -10.178 2.745 1.00 96.75 88 GLN A O 1
ATOM 744 N N . ILE A 1 89 ? 3.516 -8.603 1.148 1.00 96.94 89 ILE A N 1
ATOM 745 C CA . ILE A 1 89 ? 4.222 -9.368 0.109 1.00 96.94 89 ILE A CA 1
ATOM 746 C C . ILE A 1 89 ? 5.665 -9.653 0.540 1.00 96.94 89 ILE A C 1
ATOM 748 O O . ILE A 1 89 ? 6.119 -10.787 0.415 1.00 96.94 89 ILE A O 1
ATOM 752 N N . ALA A 1 90 ? 6.372 -8.657 1.076 1.00 96.25 90 ALA A N 1
ATOM 753 C CA . ALA A 1 90 ? 7.750 -8.815 1.529 1.00 96.25 90 ALA A CA 1
ATOM 754 C C . ALA A 1 90 ? 7.874 -9.837 2.670 1.00 96.25 90 ALA A C 1
ATOM 756 O O . ALA A 1 90 ? 8.767 -10.681 2.642 1.00 96.25 90 ALA A O 1
ATOM 757 N N . ASN A 1 91 ? 6.945 -9.809 3.630 1.00 95.25 91 ASN A N 1
ATOM 758 C CA . ASN A 1 91 ? 6.900 -10.781 4.721 1.00 95.25 91 ASN A CA 1
ATOM 759 C C . ASN A 1 91 ? 6.596 -12.202 4.236 1.00 95.25 91 ASN A C 1
ATOM 761 O O . ASN A 1 91 ? 7.209 -13.153 4.709 1.00 95.25 91 ASN A O 1
ATOM 765 N N . GLU A 1 92 ? 5.656 -12.361 3.302 1.00 95.00 92 GLU A N 1
ATOM 766 C CA . GLU A 1 92 ? 5.337 -13.667 2.709 1.00 95.00 92 GLU A CA 1
ATOM 767 C C . GLU A 1 92 ? 6.486 -14.230 1.868 1.00 95.00 92 GLU A C 1
ATOM 769 O O . GLU A 1 92 ? 6.632 -15.447 1.762 1.00 95.00 92 GLU A O 1
ATOM 774 N N . ALA A 1 93 ? 7.295 -13.349 1.280 1.00 92.94 93 ALA A N 1
ATOM 775 C CA . ALA A 1 93 ? 8.490 -13.695 0.525 1.00 92.94 93 ALA A CA 1
ATOM 776 C C . ALA A 1 93 ? 9.750 -13.853 1.400 1.00 92.94 93 ALA A C 1
ATOM 778 O O . ALA A 1 93 ? 10.815 -14.130 0.853 1.00 92.94 93 ALA A O 1
ATOM 779 N N . GLU A 1 94 ? 9.641 -13.688 2.726 1.00 93.12 94 GLU A N 1
ATOM 780 C CA . GLU A 1 94 ? 10.758 -13.762 3.684 1.00 93.12 94 GLU A CA 1
ATOM 781 C C . GLU A 1 94 ? 11.944 -12.848 3.303 1.00 93.12 94 GLU A C 1
ATOM 783 O O . GLU A 1 94 ? 13.109 -13.218 3.449 1.00 93.12 94 GLU A O 1
ATOM 788 N N . LEU A 1 95 ? 11.652 -11.650 2.782 1.00 88.00 95 LEU A N 1
ATOM 789 C CA . LEU A 1 95 ? 12.678 -10.677 2.400 1.00 88.00 95 LEU A CA 1
ATOM 790 C C . LEU A 1 95 ? 13.216 -9.929 3.626 1.00 88.00 95 LEU A C 1
ATOM 792 O O . LEU A 1 95 ? 12.443 -9.427 4.440 1.00 88.00 95 LEU A O 1
ATOM 796 N N . ASP A 1 96 ? 14.540 -9.782 3.696 1.00 78.12 96 ASP A N 1
ATOM 797 C CA . ASP A 1 96 ? 15.203 -8.831 4.592 1.00 78.12 96 ASP A CA 1
ATOM 798 C C . ASP A 1 96 ? 15.268 -7.459 3.895 1.00 78.12 96 ASP A C 1
ATOM 800 O O . ASP A 1 96 ? 15.826 -7.352 2.798 1.00 78.12 96 ASP A O 1
ATOM 804 N N . TYR A 1 97 ? 14.696 -6.415 4.503 1.00 70.38 97 TYR A N 1
ATOM 805 C CA . TYR A 1 97 ? 14.582 -5.071 3.914 1.00 70.38 97 TYR A CA 1
ATOM 806 C C . TYR A 1 97 ? 14.854 -3.934 4.898 1.00 70.38 97 TYR A C 1
ATOM 808 O O . TYR A 1 97 ? 14.709 -4.138 6.125 1.00 70.38 97 TYR A O 1
#

Sequence (97 aa):
MKAHIAQIIMDHDVPETYISNILNYGCVSGTVPELTYYHDTHKFFDEHYDEIEEIREDWEFQTGMPINIKGDLKNYLA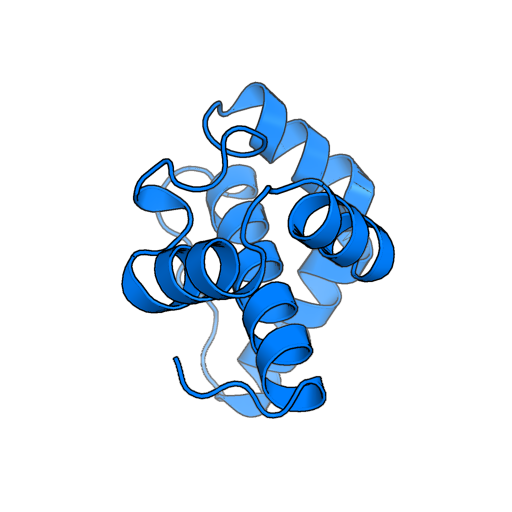WFAFEHVVYQIANEAELDY

Mean predicted aligned error: 2.55 Å

InterPro domains:
  IPR055646 Domain of unknown function DUF7222 [PF23864] (4-94)

Foldseek 3Di:
DLVVLVVVLVPDPHSLVLLVCCLVPFVVVVSDVQLPDPVSLLVQCVVCVVQLVVVQVVVCVVVVHHDDDDDDNSSRSSRVSSNVSSVVVCVVVVHDD

Radius of gyration: 12.95 Å; Cα contacts (8 Å, |Δi|>4): 82; chains: 1; bounding box: 29×30×32 Å

Solvent-accessible surface area (backbone atoms only — not comparable to full-atom values): 5605 Å² total; per-residue (Å²): 102,68,72,61,53,52,47,58,41,68,74,41,99,52,40,69,60,53,51,35,48,40,77,76,55,36,52,88,66,53,78,40,74,76,54,61,46,67,74,38,15,40,50,52,24,69,75,34,40,70,63,39,50,51,52,50,52,52,50,23,65,76,68,74,46,79,83,85,82,64,85,57,64,44,45,43,48,33,42,52,42,51,53,51,49,52,51,52,52,37,60,77,66,70,58,90,115

Organism: NCBI:txid1634917

Secondary structure (DSSP, 8-state):
-HHHHHHHHHTSSSHHHHHHHHHHH-GGGT--GGGSSHHHHHHHHHHSHHHHHHHHHHHHHHHSS-----S-HHHHHHHHHHHHHHHHHHHHTT---